Protein AF-A0A7S0RMJ8-F1 (afdb_monomer)

Mean predicted aligned error: 5.12 Å

Radius of gyration: 18.93 Å; Cα contacts (8 Å, |Δi|>4): 163; chains: 1; bounding box: 38×36×54 Å

Structure (mmCIF, N/CA/C/O backbone):
data_AF-A0A7S0RMJ8-F1
#
_entry.id   AF-A0A7S0RMJ8-F1
#
loop_
_atom_site.group_PDB
_atom_site.id
_atom_site.type_symbol
_atom_site.label_atom_id
_atom_site.label_alt_id
_atom_site.label_comp_id
_atom_site.label_asym_id
_atom_site.label_entity_id
_atom_site.label_seq_id
_atom_site.pdbx_PDB_ins_code
_atom_site.Cartn_x
_atom_site.Cartn_y
_atom_site.Cartn_z
_atom_site.occupancy
_atom_site.B_iso_or_equiv
_atom_site.auth_seq_id
_atom_site.auth_comp_id
_atom_site.auth_asym_id
_atom_site.auth_atom_id
_atom_site.pdbx_PDB_model_num
ATOM 1 N N . VAL A 1 1 ? 10.743 -5.762 -15.187 1.00 77.81 1 VAL A N 1
ATOM 2 C CA . VAL A 1 1 ? 11.703 -4.630 -15.150 1.00 77.81 1 VAL A CA 1
ATOM 3 C C . VAL A 1 1 ? 12.478 -4.507 -16.464 1.00 77.81 1 VAL A C 1
ATOM 5 O O . VAL A 1 1 ? 12.389 -3.456 -17.089 1.00 77.81 1 VAL A O 1
ATOM 8 N N . ALA A 1 2 ? 13.111 -5.581 -16.958 1.00 84.50 2 ALA A N 1
ATOM 9 C CA . ALA A 1 2 ? 13.864 -5.600 -18.224 1.00 84.50 2 ALA A CA 1
ATOM 10 C C . ALA A 1 2 ? 13.164 -4.949 -19.444 1.00 84.50 2 ALA A C 1
ATOM 12 O O . ALA A 1 2 ? 13.770 -4.149 -20.157 1.00 84.50 2 ALA A O 1
ATOM 13 N N . LEU A 1 3 ? 11.872 -5.228 -19.673 1.00 88.19 3 LEU A N 1
ATOM 14 C CA . LEU A 1 3 ? 11.131 -4.636 -20.799 1.00 88.19 3 LEU A CA 1
ATOM 15 C C . LEU A 1 3 ? 11.018 -3.105 -20.696 1.00 88.19 3 LEU A C 1
ATOM 17 O O . LEU A 1 3 ? 11.178 -2.408 -21.695 1.00 88.19 3 LEU A O 1
ATOM 21 N N . GLY A 1 4 ? 10.780 -2.581 -19.491 1.00 89.12 4 GLY A N 1
ATOM 22 C CA . GLY A 1 4 ? 10.646 -1.143 -19.261 1.00 89.12 4 GLY A CA 1
ATOM 23 C C . GLY A 1 4 ? 11.952 -0.393 -19.517 1.00 89.12 4 GLY A C 1
ATOM 24 O O . GLY A 1 4 ? 11.947 0.643 -20.178 1.00 89.12 4 GLY A O 1
ATOM 25 N N . GLN A 1 5 ? 13.082 -0.959 -19.087 1.00 90.56 5 GLN A N 1
ATOM 26 C CA . GLN A 1 5 ? 14.410 -0.404 -19.367 1.00 90.56 5 GLN A CA 1
ATOM 27 C C . GLN A 1 5 ? 14.722 -0.401 -20.871 1.00 90.56 5 GLN A C 1
ATOM 29 O O . GLN A 1 5 ? 15.167 0.617 -21.403 1.00 90.56 5 GLN A O 1
ATOM 34 N N . LYS A 1 6 ? 14.421 -1.502 -21.574 1.00 93.62 6 LYS A N 1
ATOM 35 C CA . LYS A 1 6 ? 14.618 -1.608 -23.029 1.00 93.62 6 LYS A CA 1
ATOM 36 C C . LYS A 1 6 ? 13.785 -0.580 -23.797 1.00 93.62 6 LYS A C 1
ATOM 38 O O . LYS A 1 6 ? 14.303 0.077 -24.696 1.00 93.62 6 LYS A O 1
ATOM 43 N N . LEU A 1 7 ? 12.512 -0.415 -23.431 1.00 93.88 7 LEU A N 1
ATOM 44 C CA . LEU A 1 7 ? 11.631 0.586 -24.037 1.00 93.88 7 LEU A CA 1
ATOM 45 C C . LEU A 1 7 ? 12.130 2.008 -23.774 1.00 93.88 7 LEU A C 1
ATOM 47 O O . LEU A 1 7 ? 12.141 2.826 -24.686 1.00 93.88 7 LEU A O 1
ATOM 51 N N . SER A 1 8 ? 12.600 2.294 -22.561 1.00 94.62 8 SER A N 1
ATOM 52 C CA . SER A 1 8 ? 13.147 3.602 -22.196 1.00 94.62 8 SER A CA 1
ATOM 53 C C . SER A 1 8 ? 14.345 4.005 -23.062 1.00 94.62 8 SER A C 1
ATOM 55 O O . SER A 1 8 ? 14.416 5.146 -23.524 1.00 94.62 8 SER A O 1
ATOM 57 N N . ALA A 1 9 ? 15.269 3.070 -23.306 1.00 93.69 9 ALA A N 1
ATOM 58 C CA . ALA A 1 9 ? 16.424 3.285 -24.177 1.00 93.69 9 ALA A CA 1
ATOM 59 C C . ALA A 1 9 ? 15.989 3.499 -25.633 1.00 93.69 9 ALA A C 1
ATOM 61 O O . ALA A 1 9 ? 16.319 4.521 -26.230 1.00 93.69 9 ALA A O 1
ATOM 62 N N . LEU A 1 10 ? 15.145 2.602 -26.152 1.00 95.31 10 LEU A N 1
ATOM 63 C CA . LEU A 1 10 ? 14.637 2.671 -27.521 1.00 95.31 10 LEU A CA 1
ATOM 64 C C . LEU A 1 10 ? 13.868 3.975 -27.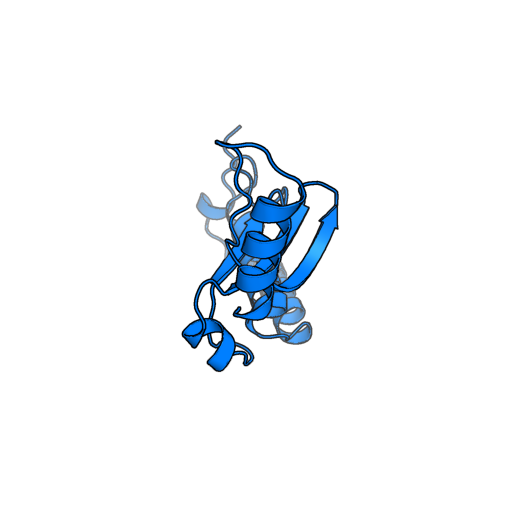791 1.00 95.31 10 LEU A C 1
ATOM 66 O O . LEU A 1 10 ? 14.018 4.567 -28.858 1.00 95.31 10 LEU A O 1
ATOM 70 N N . VAL A 1 11 ? 13.075 4.453 -26.825 1.00 95.12 11 VAL A N 1
ATOM 71 C CA . VAL A 1 11 ? 12.348 5.723 -26.958 1.00 95.12 11 VAL A CA 1
ATOM 72 C C . VAL A 1 11 ? 13.293 6.928 -26.932 1.00 95.12 11 VAL A C 1
ATOM 74 O O . VAL A 1 11 ? 13.138 7.862 -27.720 1.00 95.12 11 VAL A O 1
ATOM 77 N N . SER A 1 12 ? 14.304 6.885 -26.064 1.00 94.31 12 SER A N 1
ATOM 78 C CA . SER A 1 12 ? 15.329 7.931 -25.969 1.00 94.31 12 SER A CA 1
ATOM 79 C C . SER A 1 12 ? 16.126 8.080 -27.257 1.00 94.31 12 SER A C 1
ATOM 81 O O . SER A 1 12 ? 16.279 9.193 -27.746 1.00 94.31 12 SER A O 1
ATOM 83 N N . GLU A 1 13 ? 16.577 6.970 -27.835 1.00 94.19 13 GLU A N 1
ATOM 84 C CA . GLU A 1 13 ? 17.412 6.973 -29.038 1.00 94.19 13 GLU A CA 1
ATOM 85 C C . GLU A 1 13 ? 16.649 7.401 -30.293 1.00 94.19 13 GLU A C 1
ATOM 87 O O . GLU A 1 13 ? 17.198 8.092 -31.149 1.00 94.19 13 GLU A O 1
ATOM 92 N N . ARG A 1 14 ? 15.383 6.988 -30.423 1.00 94.88 14 ARG A N 1
ATOM 93 C CA . ARG A 1 14 ? 14.641 7.147 -31.679 1.00 94.88 14 ARG A CA 1
ATOM 94 C C . ARG A 1 14 ? 13.819 8.432 -31.772 1.00 94.88 14 ARG A C 1
ATOM 96 O O . ARG A 1 14 ? 13.577 8.886 -32.889 1.00 94.88 14 ARG A O 1
ATOM 103 N N . TRP A 1 15 ? 13.382 9.016 -30.654 1.00 94.69 15 TRP A N 1
ATOM 104 C CA . TRP A 1 15 ? 12.482 10.183 -30.680 1.00 94.69 15 TRP A CA 1
ATOM 105 C C . TRP A 1 15 ? 12.991 11.415 -29.926 1.00 94.69 15 TRP A C 1
ATOM 107 O O . TRP A 1 15 ? 12.499 12.512 -30.193 1.00 94.69 15 TRP A O 1
ATOM 117 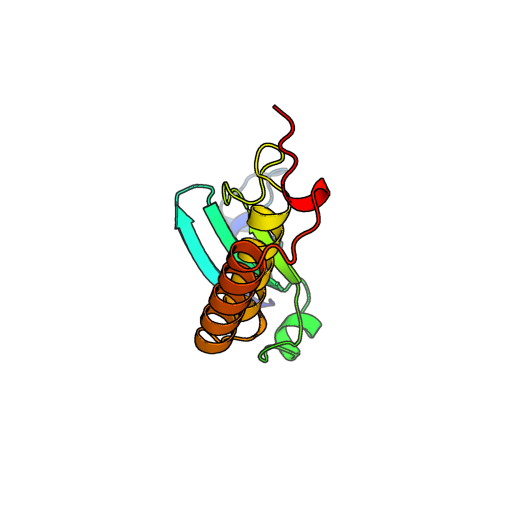N N . PHE A 1 16 ? 13.963 11.288 -29.019 1.00 94.00 16 PHE A N 1
ATOM 118 C CA . PHE A 1 16 ? 14.466 12.423 -28.243 1.00 94.00 16 PHE A CA 1
ATOM 119 C C . PHE A 1 16 ? 15.818 12.932 -28.764 1.00 94.00 16 PHE A C 1
ATOM 121 O O . PHE A 1 16 ? 16.642 12.184 -29.280 1.00 94.00 16 PHE A O 1
ATOM 128 N N . ARG A 1 17 ? 16.044 14.247 -28.645 1.00 93.38 17 ARG A N 1
ATOM 129 C CA . ARG A 1 17 ? 17.337 14.887 -28.935 1.00 93.38 17 ARG A CA 1
ATOM 130 C C . ARG A 1 17 ? 18.138 15.017 -27.648 1.00 93.38 17 ARG A C 1
ATOM 132 O O . ARG A 1 17 ? 17.573 15.371 -26.616 1.00 93.38 17 ARG A O 1
ATOM 139 N N . VAL A 1 18 ? 19.452 14.819 -27.724 1.00 91.06 18 VAL A N 1
ATOM 140 C CA . VAL A 1 18 ? 20.371 15.091 -26.606 1.00 91.06 18 VAL A CA 1
ATOM 141 C C . VAL A 1 18 ? 20.172 16.542 -26.124 1.00 91.06 18 VAL A C 1
ATOM 143 O O . VAL A 1 18 ? 20.120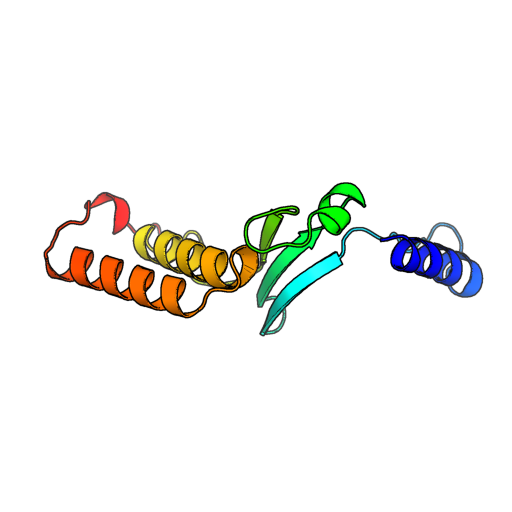 17.436 -26.973 1.00 91.06 18 V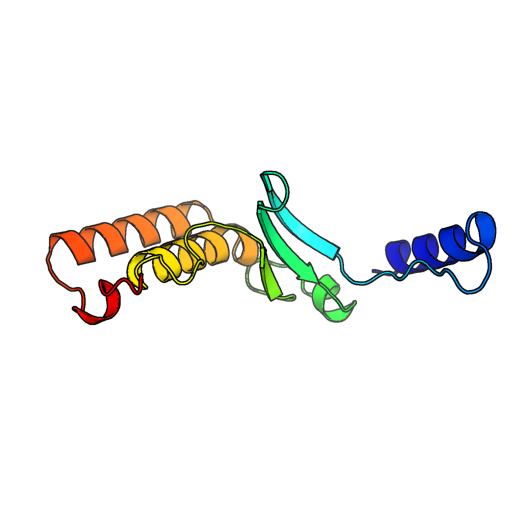AL A O 1
ATOM 146 N N . PRO A 1 19 ? 20.032 16.804 -24.804 1.00 92.25 19 PRO A N 1
ATOM 147 C CA . PRO A 1 19 ? 20.261 15.908 -23.658 1.00 92.25 19 PRO A CA 1
ATOM 148 C C . PRO A 1 19 ? 19.007 15.205 -23.094 1.00 92.25 19 PRO A C 1
ATOM 150 O O . PRO A 1 19 ? 19.063 14.645 -22.001 1.00 92.25 19 PRO A O 1
ATOM 153 N N . MET A 1 20 ? 17.866 15.234 -23.787 1.00 94.88 20 MET A N 1
ATOM 154 C CA . MET A 1 20 ? 16.628 14.622 -23.292 1.00 94.88 20 MET A CA 1
ATOM 155 C C . MET A 1 20 ? 16.720 13.093 -23.315 1.00 94.88 20 MET A C 1
ATOM 157 O O . MET A 1 20 ? 17.047 12.495 -24.340 1.00 94.88 20 MET A O 1
ATOM 161 N N . ARG A 1 21 ? 16.388 12.457 -22.188 1.00 93.06 21 ARG A N 1
ATOM 162 C CA . ARG A 1 21 ? 16.377 11.000 -22.034 1.00 93.06 21 ARG A CA 1
ATOM 163 C C . ARG A 1 21 ? 15.175 10.572 -21.202 1.00 93.06 21 ARG A C 1
ATOM 165 O O . ARG A 1 21 ? 14.937 11.119 -20.129 1.00 93.06 21 ARG A O 1
ATOM 172 N N . LEU A 1 22 ? 14.453 9.562 -21.677 1.00 95.06 22 LEU A N 1
ATOM 173 C CA . LEU A 1 22 ? 13.460 8.857 -20.877 1.00 95.06 22 LEU A CA 1
ATOM 174 C C . LEU A 1 22 ? 14.190 7.856 -19.979 1.00 95.06 22 LEU A C 1
ATOM 176 O O . LEU A 1 22 ? 15.037 7.091 -20.457 1.00 95.06 22 LEU A O 1
ATOM 180 N N . GLN A 1 23 ? 13.853 7.850 -18.692 1.00 92.38 23 GLN A N 1
ATOM 181 C CA . GLN A 1 23 ? 14.384 6.902 -17.721 1.00 92.38 23 GLN A CA 1
ATOM 182 C C . GLN A 1 23 ? 13.254 6.042 -17.160 1.00 92.38 23 GLN A C 1
ATOM 184 O O . GLN A 1 23 ? 12.240 6.550 -16.685 1.00 92.38 23 GLN A O 1
ATOM 189 N N . TYR A 1 24 ? 13.451 4.727 -17.198 1.00 92.19 24 TYR A N 1
ATOM 190 C CA . TYR A 1 24 ? 12.617 3.798 -16.458 1.00 92.19 24 TYR A CA 1
ATOM 191 C C . TYR A 1 24 ? 12.899 3.957 -14.963 1.00 92.19 24 TYR A C 1
ATOM 193 O O . TYR A 1 24 ? 14.054 3.893 -14.544 1.00 92.19 24 TYR A O 1
ATOM 201 N N . GLU A 1 25 ? 11.841 4.120 -14.176 1.00 91.12 25 GLU A N 1
ATOM 202 C CA . GLU A 1 25 ? 11.946 4.314 -12.731 1.00 91.12 25 GLU A CA 1
ATOM 203 C C . GLU A 1 25 ? 11.421 3.098 -11.960 1.00 91.12 25 GLU A C 1
ATOM 205 O O . GLU A 1 25 ? 12.147 2.498 -11.174 1.00 91.12 25 GLU A O 1
ATOM 210 N N . ARG A 1 26 ? 10.164 2.705 -12.195 1.00 90.88 26 ARG A N 1
ATOM 211 C CA . ARG A 1 26 ? 9.474 1.673 -11.409 1.00 90.88 26 ARG A CA 1
ATOM 212 C C . ARG A 1 26 ? 8.277 1.082 -12.151 1.00 90.88 26 ARG A C 1
ATOM 214 O O . ARG A 1 26 ? 7.770 1.682 -13.098 1.00 90.88 26 ARG A O 1
ATOM 221 N N . VAL A 1 27 ? 7.790 -0.062 -11.676 1.00 91.94 27 VAL A N 1
ATOM 222 C CA . VAL A 1 27 ? 6.523 -0.682 -12.104 1.00 91.94 27 VAL A CA 1
ATOM 223 C C . VAL A 1 27 ? 5.584 -0.798 -10.911 1.00 91.94 27 VAL A C 1
ATOM 225 O O . VAL A 1 27 ? 6.028 -1.053 -9.796 1.00 91.94 27 VAL A O 1
ATOM 228 N N . TYR A 1 28 ? 4.284 -0.623 -11.152 1.00 92.06 28 TYR A N 1
ATOM 229 C CA . TYR A 1 28 ? 3.249 -0.808 -10.140 1.00 92.06 28 TYR A CA 1
ATOM 230 C C . TYR A 1 28 ? 2.450 -2.080 -10.402 1.00 92.06 28 TYR A C 1
ATOM 232 O O . TYR A 1 28 ? 1.905 -2.245 -11.495 1.00 92.06 28 TYR A O 1
ATOM 240 N N . ARG A 1 29 ? 2.348 -2.953 -9.399 1.00 89.94 29 ARG A N 1
ATOM 241 C CA . ARG A 1 29 ? 1.462 -4.121 -9.421 1.00 89.94 29 ARG A CA 1
ATOM 242 C C . ARG A 1 29 ? 1.231 -4.637 -7.994 1.00 89.94 29 ARG A C 1
ATOM 244 O O . ARG A 1 29 ? 2.217 -5.006 -7.368 1.00 89.94 29 ARG A O 1
ATOM 251 N N . PRO A 1 30 ? -0.021 -4.695 -7.505 1.00 91.62 30 PRO A N 1
ATOM 252 C CA . PRO A 1 30 ? -1.235 -4.155 -8.130 1.00 91.62 30 PRO A CA 1
ATOM 253 C C . PRO A 1 30 ? -1.245 -2.612 -8.172 1.00 91.62 30 PRO A C 1
ATOM 255 O O . PRO A 1 30 ? -0.501 -1.946 -7.446 1.00 91.62 30 PRO A O 1
ATOM 258 N N . PHE A 1 31 ? -2.077 -2.039 -9.053 1.00 93.12 31 PHE A N 1
ATOM 259 C CA . PHE A 1 31 ? -2.223 -0.590 -9.256 1.00 93.12 31 PHE A CA 1
ATOM 260 C C . PHE A 1 31 ? -3.694 -0.169 -9.174 1.00 93.12 31 PHE A C 1
ATOM 262 O O . PHE A 1 31 ? -4.546 -0.719 -9.866 1.00 93.12 31 PHE A O 1
ATOM 269 N N . LEU A 1 32 ? -3.974 0.830 -8.340 1.00 92.12 32 LEU A N 1
ATOM 270 C CA . LEU A 1 32 ? -5.292 1.395 -8.084 1.00 92.12 32 LEU A CA 1
ATOM 271 C C . LEU A 1 32 ? -5.294 2.874 -8.478 1.00 92.12 32 LEU A C 1
ATOM 273 O O . LEU A 1 32 ? -4.707 3.714 -7.794 1.00 92.12 32 LEU A O 1
ATOM 277 N N . LEU A 1 33 ? -5.994 3.201 -9.561 1.00 93.56 33 LEU A N 1
ATOM 278 C CA . LEU A 1 33 ? -6.206 4.575 -10.006 1.00 93.56 33 LEU A CA 1
ATOM 279 C C . LEU A 1 33 ? -7.611 5.030 -9.607 1.00 93.56 33 LEU A C 1
ATOM 281 O O . LEU A 1 33 ? -8.596 4.495 -10.102 1.00 93.56 33 LEU A O 1
ATOM 285 N N . LEU A 1 34 ? -7.700 6.027 -8.725 1.00 90.19 34 LEU A N 1
ATOM 286 C CA . LEU A 1 34 ? -8.978 6.599 -8.288 1.00 90.19 34 LEU A CA 1
ATOM 287 C C . LEU A 1 34 ? -9.351 7.831 -9.116 1.00 90.19 34 LEU A C 1
ATOM 289 O O . LEU A 1 34 ? -10.505 8.020 -9.483 1.00 90.19 34 LEU A O 1
ATOM 293 N N . HIS A 1 35 ? -8.374 8.704 -9.370 1.00 91.56 35 HIS A N 1
ATOM 294 C CA . HIS A 1 35 ? -8.550 9.932 -10.140 1.00 91.56 35 HIS A CA 1
ATOM 295 C C . HIS A 1 35 ? -7.198 10.443 -10.654 1.00 91.56 35 HIS A C 1
ATOM 297 O O . HIS A 1 35 ? -6.140 9.972 -10.231 1.00 91.56 3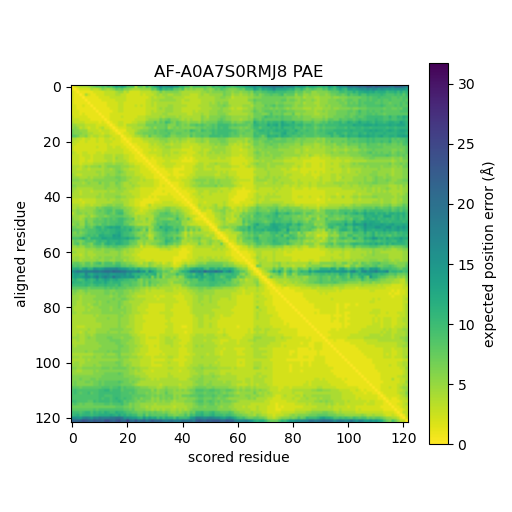5 HIS A O 1
ATOM 303 N N . VAL A 1 36 ? -7.213 11.477 -11.502 1.00 91.38 36 VAL A N 1
ATOM 304 C CA . VAL A 1 36 ? -6.002 12.247 -11.834 1.00 91.38 36 VAL A CA 1
ATOM 305 C C . VAL A 1 36 ? -5.312 12.686 -10.541 1.00 91.38 36 VAL A C 1
ATOM 307 O O . VAL A 1 36 ? -5.950 13.260 -9.655 1.00 91.38 36 VAL A O 1
ATOM 310 N N . ASN A 1 37 ? -4.016 12.383 -10.433 1.00 89.06 37 ASN A N 1
ATOM 311 C CA . ASN A 1 37 ? -3.176 12.607 -9.252 1.00 89.06 37 ASN A CA 1
ATOM 312 C C . ASN A 1 37 ? -3.634 11.892 -7.967 1.00 89.06 37 ASN A C 1
ATOM 314 O O . ASN A 1 37 ? -3.161 12.240 -6.889 1.00 89.06 37 ASN A O 1
ATOM 318 N N . ARG A 1 38 ? -4.525 10.895 -8.057 1.00 92.81 38 ARG A N 1
ATOM 319 C CA . ARG A 1 38 ? -4.999 10.091 -6.921 1.00 92.81 38 ARG A CA 1
ATOM 320 C C . ARG A 1 38 ? -4.883 8.607 -7.235 1.00 92.81 38 ARG A C 1
ATOM 322 O O . ARG A 1 38 ? -5.756 8.035 -7.886 1.00 92.81 38 ARG A O 1
ATOM 329 N N . TYR A 1 39 ? -3.803 7.991 -6.778 1.00 93.56 39 TYR A N 1
ATOM 330 C CA . TYR A 1 39 ? -3.533 6.580 -7.028 1.00 93.56 39 TYR A CA 1
ATOM 331 C C . TYR A 1 39 ? -2.759 5.935 -5.886 1.00 93.56 39 TYR A C 1
ATOM 333 O O . TYR A 1 39 ? -2.078 6.609 -5.111 1.00 93.56 39 TYR A O 1
ATOM 341 N N . ALA A 1 40 ? -2.854 4.616 -5.811 1.00 94.56 40 ALA A N 1
ATOM 342 C CA . ALA A 1 40 ? -2.051 3.779 -4.944 1.00 94.56 40 ALA A CA 1
ATOM 343 C C . ALA A 1 40 ? -1.542 2.571 -5.729 1.00 94.56 40 ALA A C 1
ATOM 345 O O . ALA A 1 40 ? -2.180 2.116 -6.674 1.00 94.56 40 ALA A O 1
ATOM 346 N N . GLY A 1 41 ? -0.394 2.037 -5.352 1.00 94.12 41 GLY A N 1
ATOM 347 C CA . GLY A 1 41 ? 0.109 0.814 -5.955 1.00 94.12 41 GLY A CA 1
ATOM 348 C C . GLY A 1 41 ? 1.319 0.280 -5.219 1.00 94.12 41 GLY A C 1
ATOM 349 O O . GLY A 1 41 ? 2.031 1.027 -4.545 1.00 94.12 41 GLY A O 1
ATOM 350 N N . LYS A 1 42 ? 1.558 -1.017 -5.374 1.00 94.31 42 LYS A N 1
ATOM 351 C CA . LYS A 1 42 ? 2.779 -1.667 -4.903 1.00 94.31 42 LYS A CA 1
ATOM 352 C C . LYS A 1 42 ? 3.872 -1.399 -5.933 1.00 94.31 42 LYS A C 1
ATOM 354 O O . LYS A 1 42 ? 3.805 -1.874 -7.065 1.00 94.31 42 LYS A O 1
ATOM 359 N N . ALA A 1 43 ? 4.813 -0.538 -5.564 1.00 92.50 43 ALA A N 1
ATOM 360 C CA . ALA A 1 43 ? 5.933 -0.118 -6.386 1.00 92.50 43 ALA A CA 1
ATOM 361 C C . ALA A 1 43 ? 7.059 -1.150 -6.302 1.00 92.50 43 ALA A C 1
ATOM 363 O O . ALA A 1 43 ? 7.524 -1.487 -5.213 1.00 92.50 43 ALA A O 1
ATOM 364 N N . MET A 1 44 ? 7.514 -1.613 -7.459 1.00 91.12 44 MET A N 1
ATOM 365 C CA . MET A 1 44 ? 8.665 -2.494 -7.613 1.00 91.12 44 MET A CA 1
ATOM 366 C C . MET A 1 44 ? 9.732 -1.762 -8.420 1.00 91.12 44 MET A C 1
ATOM 368 O O . MET A 1 44 ? 9.499 -1.362 -9.569 1.00 91.12 44 MET A O 1
ATOM 372 N N . GLU A 1 45 ? 10.890 -1.568 -7.798 1.00 86.12 45 GLU A N 1
ATOM 373 C CA . GLU A 1 45 ? 12.009 -0.812 -8.367 1.00 86.12 45 GLU A CA 1
ATOM 374 C C . GLU A 1 45 ? 13.089 -1.765 -8.887 1.00 86.12 45 GLU A C 1
ATOM 376 O O . GLU A 1 45 ? 13.650 -1.545 -9.962 1.00 86.12 45 GLU A O 1
ATOM 381 N N . THR A 1 46 ? 13.318 -2.878 -8.184 1.00 85.06 46 THR A N 1
ATOM 382 C CA . THR A 1 46 ? 14.327 -3.877 -8.548 1.00 85.06 46 THR A CA 1
ATOM 383 C C . THR A 1 46 ? 13.721 -5.162 -9.115 1.00 85.06 46 THR A C 1
ATOM 385 O O . THR A 1 46 ? 12.541 -5.468 -8.944 1.00 85.06 46 THR A O 1
ATOM 388 N N . GLU A 1 47 ? 14.548 -5.959 -9.794 1.00 82.31 47 GLU A N 1
ATOM 389 C CA . GLU A 1 47 ? 14.154 -7.306 -10.233 1.00 82.31 47 GLU A CA 1
ATOM 390 C C . GLU A 1 47 ? 13.931 -8.262 -9.060 1.00 82.31 47 GLU A C 1
ATOM 392 O O . GLU A 1 47 ? 13.070 -9.131 -9.146 1.00 82.31 47 GLU A O 1
ATOM 397 N N . SER A 1 48 ? 14.640 -8.057 -7.946 1.00 82.19 48 SER A N 1
ATOM 398 C CA . SER A 1 48 ? 14.426 -8.802 -6.701 1.00 82.19 48 SER A CA 1
ATOM 399 C C . SER A 1 48 ? 13.016 -8.576 -6.146 1.00 82.19 48 SER A C 1
ATOM 401 O O . SER A 1 48 ? 12.350 -9.532 -5.748 1.00 82.19 48 SER A O 1
ATOM 403 N N . ASP A 1 49 ? 12.528 -7.330 -6.185 1.00 80.50 49 ASP A N 1
ATOM 404 C CA . ASP A 1 49 ? 11.158 -7.004 -5.769 1.00 80.50 49 ASP A CA 1
ATOM 405 C C . ASP A 1 49 ? 10.128 -7.713 -6.647 1.00 80.50 49 ASP A C 1
ATOM 407 O O . ASP A 1 49 ? 9.168 -8.282 -6.134 1.00 80.50 49 ASP A O 1
ATOM 411 N N . ALA A 1 50 ? 10.363 -7.720 -7.962 1.00 77.56 50 ALA A N 1
ATOM 412 C CA . ALA A 1 50 ? 9.491 -8.377 -8.929 1.00 77.56 50 ALA A CA 1
ATOM 413 C C . ALA A 1 50 ? 9.533 -9.912 -8.839 1.00 77.56 50 ALA A C 1
ATOM 415 O O . ALA A 1 50 ? 8.532 -10.566 -9.115 1.00 77.56 50 ALA A O 1
ATOM 416 N N . ALA A 1 51 ? 10.663 -10.502 -8.442 1.00 79.56 51 ALA A N 1
ATOM 417 C CA . ALA A 1 51 ? 10.784 -11.946 -8.240 1.00 79.56 51 ALA A CA 1
ATOM 418 C C . ALA A 1 51 ? 9.997 -12.435 -7.013 1.00 79.56 51 ALA A C 1
ATOM 420 O O . ALA A 1 51 ? 9.604 -13.598 -6.953 1.00 79.56 51 ALA A O 1
ATOM 421 N N . ARG A 1 52 ? 9.755 -11.547 -6.044 1.00 77.81 52 ARG A N 1
ATOM 422 C CA . ARG A 1 52 ? 8.960 -11.807 -4.838 1.00 77.81 52 ARG A CA 1
ATOM 423 C C . ARG A 1 52 ? 7.528 -11.290 -4.971 1.00 77.81 52 ARG A C 1
ATOM 425 O O . ARG A 1 52 ? 6.933 -10.926 -3.960 1.00 77.81 52 ARG A O 1
ATOM 432 N N . ASP A 1 53 ? 6.984 -11.221 -6.190 1.00 78.00 53 ASP A N 1
ATOM 433 C CA . ASP A 1 53 ? 5.617 -10.745 -6.423 1.00 78.00 53 ASP A CA 1
ATOM 434 C C . ASP A 1 53 ? 4.580 -11.760 -5.918 1.00 78.00 53 ASP A C 1
ATOM 436 O O . ASP A 1 53 ? 4.009 -12.549 -6.667 1.00 78.00 53 ASP A O 1
ATOM 440 N N . ALA A 1 54 ? 4.385 -11.753 -4.605 1.00 81.31 54 ALA A N 1
ATOM 441 C CA . ALA A 1 54 ? 3.347 -12.469 -3.892 1.00 81.31 54 ALA A CA 1
ATOM 442 C C . ALA A 1 54 ? 2.658 -11.510 -2.903 1.00 81.31 54 ALA A C 1
ATOM 444 O O . ALA A 1 54 ? 3.252 -10.492 -2.508 1.00 81.31 54 ALA A O 1
ATOM 445 N N . PRO A 1 55 ? 1.428 -11.824 -2.465 1.00 81.31 55 PRO A N 1
ATOM 446 C CA . PRO A 1 55 ? 0.751 -11.063 -1.425 1.00 81.31 55 PRO A CA 1
ATOM 447 C C . PRO A 1 55 ? 1.617 -10.930 -0.164 1.00 81.31 55 PRO A C 1
ATOM 449 O O . PRO A 1 55 ? 2.117 -11.908 0.389 1.00 81.31 55 PRO A O 1
ATOM 452 N N . GLY A 1 56 ? 1.827 -9.693 0.280 1.00 78.75 56 GLY A N 1
ATOM 453 C CA . GLY A 1 56 ? 2.618 -9.342 1.459 1.00 78.75 56 GLY A CA 1
ATOM 454 C C . GLY A 1 56 ? 4.138 -9.383 1.269 1.00 78.75 56 GLY A C 1
ATOM 455 O O . GLY A 1 56 ? 4.857 -9.102 2.226 1.00 78.75 56 GLY A O 1
ATOM 456 N N . GLN A 1 57 ? 4.644 -9.700 0.074 1.00 81.88 57 GLN A N 1
ATOM 457 C CA . GLN A 1 57 ? 6.078 -9.811 -0.204 1.00 81.88 57 GLN A CA 1
ATOM 458 C C . GLN A 1 57 ? 6.515 -8.910 -1.357 1.00 81.88 57 GLN A C 1
ATOM 460 O O . GLN A 1 57 ? 5.770 -8.703 -2.311 1.00 81.88 57 GLN A O 1
ATOM 465 N N . GLY A 1 58 ? 7.750 -8.407 -1.274 1.00 83.50 58 GLY A N 1
ATOM 466 C CA . GLY A 1 58 ? 8.369 -7.593 -2.322 1.00 83.50 58 GLY A CA 1
ATOM 467 C C . GLY A 1 58 ? 7.750 -6.199 -2.481 1.00 83.50 58 GLY A C 1
ATOM 468 O O . GLY A 1 58 ? 6.582 -5.968 -2.172 1.00 83.50 58 GLY A O 1
ATOM 469 N N . GLY A 1 59 ? 8.542 -5.252 -2.984 1.00 87.88 59 GLY A N 1
ATOM 470 C CA . GLY A 1 59 ? 8.077 -3.898 -3.284 1.00 87.88 59 GLY A CA 1
ATOM 471 C C . GLY A 1 59 ? 7.618 -3.086 -2.066 1.00 87.88 59 GLY A C 1
ATOM 472 O O . GLY A 1 59 ? 7.683 -3.515 -0.915 1.00 87.88 59 GLY A O 1
ATOM 473 N N . SER A 1 60 ? 7.157 -1.865 -2.330 1.00 90.81 60 SER A N 1
ATOM 474 C CA . SER A 1 60 ? 6.690 -0.927 -1.305 1.00 90.81 60 SER A CA 1
ATOM 475 C C . SER A 1 60 ? 5.341 -0.316 -1.671 1.00 90.81 60 SER A C 1
ATOM 477 O O . SER A 1 60 ? 5.037 -0.093 -2.843 1.00 90.81 60 SER A O 1
ATOM 479 N N . LEU A 1 61 ? 4.508 -0.036 -0.667 1.00 92.38 61 LEU A N 1
ATOM 480 C CA . LEU A 1 61 ? 3.245 0.658 -0.890 1.00 92.38 61 LEU A CA 1
ATOM 481 C C . LEU A 1 61 ? 3.516 2.132 -1.187 1.00 92.38 61 LEU A C 1
ATOM 483 O O . LEU A 1 61 ? 4.083 2.847 -0.363 1.00 92.38 61 LEU A O 1
ATOM 487 N N . LEU A 1 62 ? 3.038 2.603 -2.331 1.00 92.38 62 LEU A N 1
ATOM 488 C CA . LEU A 1 62 ? 3.109 4.004 -2.709 1.00 92.38 62 LEU A CA 1
ATOM 489 C C . LEU A 1 62 ? 1.703 4.553 -2.899 1.00 92.38 62 LEU A C 1
ATOM 491 O O . LEU A 1 62 ? 0.892 3.981 -3.624 1.00 92.38 62 LEU A O 1
ATOM 495 N N . ILE A 1 63 ? 1.435 5.692 -2.266 1.00 92.00 63 ILE A N 1
ATOM 496 C CA . ILE A 1 63 ? 0.154 6.390 -2.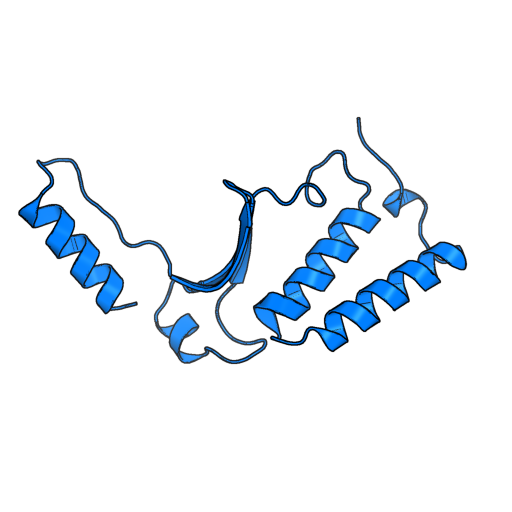343 1.00 92.00 63 ILE A CA 1
ATOM 497 C C . ILE A 1 63 ? 0.409 7.841 -2.743 1.00 92.00 63 ILE A C 1
ATOM 499 O O . ILE A 1 63 ? 1.245 8.516 -2.144 1.00 92.00 63 ILE A O 1
ATOM 503 N N . LYS A 1 64 ? -0.325 8.344 -3.739 1.00 90.56 64 LYS A N 1
ATOM 504 C CA . LYS A 1 64 ? -0.299 9.756 -4.136 1.00 90.56 64 LYS A CA 1
ATOM 505 C C . LYS A 1 64 ? -1.698 10.356 -4.111 1.00 90.56 64 LYS A C 1
ATOM 507 O O . LYS A 1 64 ? -2.629 9.795 -4.677 1.00 90.56 64 LYS A O 1
ATOM 512 N N . GLY A 1 65 ? -1.825 11.512 -3.456 1.00 86.75 65 GLY A N 1
ATOM 513 C CA . GLY A 1 65 ? -2.984 12.409 -3.546 1.00 86.75 65 GLY A CA 1
ATOM 514 C C . GLY A 1 65 ? -4.305 11.917 -2.944 1.00 86.75 65 GLY A C 1
ATOM 515 O O . GLY A 1 65 ? -5.326 12.586 -3.114 1.00 86.75 65 GLY A O 1
ATOM 516 N N . ILE A 1 66 ? -4.324 10.798 -2.216 1.00 84.75 66 ILE A N 1
ATOM 517 C CA . ILE A 1 66 ? -5.511 10.366 -1.464 1.00 84.75 66 ILE A CA 1
ATOM 518 C C . ILE A 1 66 ? -5.758 11.360 -0.314 1.00 84.75 66 ILE A C 1
ATOM 520 O O . ILE A 1 66 ? -4.922 11.495 0.577 1.00 84.75 66 ILE A O 1
ATOM 524 N N . ARG A 1 67 ? -6.903 12.069 -0.352 1.00 73.94 67 ARG A N 1
ATOM 525 C CA . ARG A 1 67 ? -7.233 13.215 0.534 1.00 73.94 67 ARG A CA 1
ATOM 526 C C . ARG A 1 67 ? -7.093 12.914 2.025 1.00 73.94 67 ARG A C 1
ATOM 528 O O . ARG A 1 67 ? -6.702 13.788 2.781 1.00 73.94 67 ARG A O 1
ATOM 535 N N . ALA A 1 68 ? -7.397 11.692 2.437 1.00 65.81 68 ALA A N 1
ATOM 536 C CA . ALA A 1 68 ? -7.323 11.287 3.835 1.00 65.81 68 ALA A CA 1
ATOM 537 C C . ALA A 1 68 ? -5.909 11.202 4.415 1.00 65.81 68 ALA A C 1
ATOM 539 O O . ALA A 1 68 ? -5.756 11.186 5.626 1.00 65.81 68 ALA A O 1
ATOM 540 N N . ILE A 1 69 ? -4.882 11.151 3.564 1.00 74.88 69 ILE A N 1
ATOM 541 C CA . ILE A 1 69 ? -3.474 11.132 3.988 1.00 74.88 69 ILE A CA 1
ATOM 542 C C . ILE A 1 69 ? -2.921 12.573 4.035 1.00 74.88 69 ILE A C 1
ATOM 544 O O . ILE A 1 69 ? -1.725 12.812 4.171 1.00 74.88 69 ILE A O 1
ATOM 548 N N . TRP A 1 70 ? -3.783 13.583 3.883 1.00 79.75 70 TRP A N 1
ATOM 549 C CA . TRP A 1 70 ? -3.377 14.983 3.967 1.00 79.75 70 TRP A CA 1
ATOM 550 C C . TRP A 1 70 ? -3.311 15.439 5.422 1.00 79.75 70 TRP A C 1
ATOM 552 O O . TRP A 1 70 ? -4.117 15.012 6.242 1.00 79.75 70 TRP A O 1
ATOM 562 N N . ARG A 1 71 ? -2.402 16.381 5.709 1.00 79.62 71 ARG A N 1
ATOM 563 C CA . ARG A 1 71 ? -2.110 16.899 7.062 1.00 79.62 71 ARG A CA 1
ATOM 564 C C . ARG A 1 71 ? -3.325 17.446 7.817 1.00 79.62 71 ARG A C 1
ATOM 566 O O . ARG A 1 71 ? -3.335 17.400 9.035 1.00 79.62 71 ARG A O 1
ATOM 573 N N . GLN A 1 72 ? -4.326 17.941 7.092 1.00 84.56 72 GLN A N 1
ATOM 574 C CA . GLN A 1 72 ? -5.554 18.482 7.680 1.00 84.56 72 GLN A CA 1
ATOM 575 C C . GLN A 1 72 ? -6.547 17.397 8.123 1.00 84.56 72 GLN A C 1
ATOM 577 O O . GLN A 1 72 ? -7.526 17.705 8.795 1.00 84.56 72 GLN A O 1
ATOM 582 N N . SER A 1 73 ? -6.342 16.137 7.728 1.00 87.44 73 SER A N 1
ATOM 583 C CA . SER A 1 73 ? -7.180 15.026 8.183 1.00 87.44 73 SER A CA 1
ATOM 584 C C . SER A 1 73 ? -6.738 14.580 9.572 1.00 87.44 73 SER A C 1
ATOM 586 O O . SER A 1 73 ? -5.542 14.531 9.853 1.00 87.44 73 SER A O 1
ATOM 588 N N . ALA A 1 74 ? -7.697 14.209 10.422 1.00 90.94 74 ALA A N 1
ATOM 589 C CA . ALA A 1 74 ? -7.384 13.619 11.719 1.00 90.94 74 ALA A CA 1
ATOM 590 C C . ALA A 1 74 ? -6.530 12.342 11.539 1.00 90.94 74 ALA A C 1
ATOM 592 O O . ALA A 1 74 ? -6.806 11.563 10.613 1.00 90.94 74 ALA A O 1
ATOM 593 N N . PRO A 1 75 ? -5.535 12.084 12.412 1.00 92.25 75 PRO A N 1
ATOM 594 C CA . PRO A 1 75 ? -4.676 10.905 12.325 1.00 92.25 75 PRO A CA 1
ATOM 595 C C . PRO A 1 75 ? -5.444 9.586 12.216 1.00 92.25 75 PRO A C 1
ATOM 597 O O . PRO A 1 75 ? -5.041 8.716 11.446 1.00 92.25 75 PRO A O 1
ATOM 600 N N . ILE A 1 76 ? -6.585 9.451 12.903 1.00 93.25 76 ILE A N 1
ATOM 601 C CA . ILE A 1 76 ? -7.432 8.254 12.809 1.00 93.25 76 ILE A CA 1
ATOM 602 C C . ILE A 1 76 ? -7.865 7.972 11.364 1.00 93.25 76 ILE A C 1
ATOM 604 O O . ILE A 1 76 ? -7.789 6.839 10.900 1.00 93.25 76 ILE A O 1
ATOM 608 N N . VAL A 1 77 ? -8.244 9.002 10.605 1.00 92.44 77 VAL A N 1
ATOM 609 C CA . VAL A 1 77 ? -8.712 8.855 9.221 1.00 92.44 77 VAL A CA 1
ATOM 610 C C . VAL A 1 77 ? -7.557 8.447 8.307 1.00 92.44 77 VAL A C 1
ATOM 612 O O . VAL A 1 77 ? -7.717 7.548 7.479 1.00 92.44 77 VAL A O 1
ATOM 615 N N . ALA A 1 78 ? -6.387 9.070 8.478 1.00 91.12 78 ALA A N 1
ATOM 616 C CA . ALA A 1 78 ? -5.185 8.740 7.717 1.00 91.12 78 ALA A CA 1
ATOM 617 C C . ALA A 1 78 ? -4.742 7.290 7.968 1.00 91.12 78 ALA A C 1
ATOM 619 O O . ALA A 1 78 ? -4.504 6.545 7.016 1.00 91.12 78 ALA A O 1
ATOM 620 N N . ASN A 1 79 ? -4.714 6.874 9.236 1.00 91.88 79 ASN A N 1
ATOM 621 C CA . ASN A 1 79 ? -4.302 5.537 9.657 1.00 91.88 79 ASN A CA 1
ATOM 622 C C . ASN A 1 79 ? -5.261 4.456 9.150 1.00 91.88 79 ASN A C 1
ATOM 624 O O . ASN A 1 79 ? -4.816 3.445 8.604 1.00 91.88 79 ASN A O 1
ATOM 628 N N . VAL A 1 80 ? -6.575 4.679 9.268 1.00 94.19 80 VAL A N 1
ATOM 629 C CA . VAL A 1 80 ? -7.595 3.743 8.771 1.00 94.19 80 VAL A CA 1
ATOM 630 C C . VAL A 1 80 ? -7.476 3.582 7.256 1.00 94.19 80 VAL A C 1
ATOM 632 O O . VAL A 1 80 ? -7.461 2.462 6.746 1.00 94.19 80 VAL A O 1
ATOM 635 N N . LEU A 1 81 ? -7.334 4.678 6.509 1.00 93.12 81 LEU A N 1
ATOM 636 C CA . LEU A 1 81 ? -7.256 4.592 5.051 1.00 93.12 81 LEU A CA 1
ATOM 637 C C . LEU A 1 81 ? -5.935 4.006 4.561 1.00 93.12 81 LEU A C 1
ATOM 639 O O . LEU A 1 81 ? -5.953 3.171 3.657 1.00 93.12 81 LEU A O 1
ATOM 643 N N . GLN A 1 82 ? -4.804 4.358 5.172 1.00 92.25 82 GLN A N 1
ATOM 644 C CA . GLN A 1 82 ? -3.524 3.727 4.859 1.00 92.25 82 GLN A CA 1
ATOM 645 C C . GLN A 1 82 ? -3.556 2.227 5.175 1.00 92.25 82 GLN A C 1
ATOM 647 O O . GLN A 1 82 ? -3.134 1.423 4.346 1.00 92.25 82 GLN A O 1
ATOM 652 N N . GLY A 1 83 ? -4.115 1.838 6.324 1.00 94.00 83 GLY A N 1
ATOM 653 C CA . GLY A 1 83 ? -4.240 0.439 6.729 1.00 94.00 83 GLY A CA 1
ATOM 654 C C . GLY A 1 83 ? -5.173 -0.378 5.831 1.00 94.00 83 GLY A C 1
ATOM 655 O O . GLY A 1 83 ? -4.874 -1.540 5.544 1.00 94.00 83 GLY A O 1
ATOM 656 N N . ALA A 1 84 ? -6.269 0.212 5.348 1.00 94.75 84 ALA A N 1
ATOM 657 C CA . ALA A 1 84 ? -7.168 -0.428 4.390 1.00 94.75 84 ALA A CA 1
ATOM 658 C C . ALA A 1 84 ? -6.503 -0.585 3.014 1.00 94.75 84 ALA A C 1
ATOM 660 O O . ALA A 1 84 ? -6.480 -1.681 2.458 1.00 94.75 84 ALA A O 1
ATOM 661 N N . VAL A 1 85 ? -5.888 0.482 2.489 1.00 93.88 85 VAL A N 1
ATOM 662 C CA . VAL A 1 85 ? -5.180 0.449 1.198 1.00 93.88 85 VAL A CA 1
ATOM 663 C C . VAL A 1 85 ? -4.009 -0.530 1.240 1.00 93.88 85 VAL A C 1
ATOM 665 O O . VAL A 1 85 ? -3.803 -1.258 0.276 1.00 93.88 85 VAL A O 1
ATOM 668 N N . GLN A 1 86 ? -3.270 -0.608 2.348 1.00 93.94 86 GLN A N 1
ATOM 669 C CA . GLN A 1 86 ? -2.184 -1.571 2.507 1.00 93.94 86 GLN A CA 1
ATOM 670 C C . GLN A 1 86 ? -2.679 -3.016 2.400 1.00 93.94 86 GLN A C 1
ATOM 672 O O . GLN A 1 86 ? -2.042 -3.816 1.725 1.00 93.94 86 GLN A O 1
ATOM 677 N N . ARG A 1 87 ? -3.815 -3.356 3.011 1.00 95.06 87 ARG A N 1
ATOM 678 C CA . ARG A 1 87 ? -4.400 -4.704 2.905 1.00 95.06 87 ARG A CA 1
ATOM 679 C C . ARG A 1 87 ? -4.854 -5.010 1.479 1.00 95.06 87 ARG A C 1
ATOM 681 O O . ARG A 1 87 ? -4.489 -6.042 0.933 1.00 95.06 87 ARG A O 1
ATOM 688 N N . ILE A 1 88 ? -5.525 -4.062 0.827 1.00 94.44 88 ILE A N 1
ATOM 689 C CA . ILE A 1 88 ? -5.989 -4.231 -0.558 1.00 94.44 88 ILE A CA 1
ATOM 690 C C . ILE A 1 88 ? -4.811 -4.370 -1.533 1.00 94.44 88 ILE A C 1
ATOM 692 O O . ILE A 1 88 ? -4.810 -5.251 -2.383 1.00 94.44 88 ILE A O 1
ATOM 696 N N . VAL A 1 89 ? -3.813 -3.490 -1.437 1.00 93.62 89 VAL A N 1
ATOM 697 C CA . VAL A 1 89 ? -2.743 -3.369 -2.440 1.00 93.62 89 VAL A CA 1
ATOM 698 C C . VAL A 1 89 ? -1.566 -4.294 -2.145 1.00 93.62 89 VAL A C 1
ATOM 700 O O . VAL A 1 89 ? -0.985 -4.842 -3.072 1.00 93.62 89 VAL A O 1
ATOM 703 N N . MET A 1 90 ? -1.178 -4.465 -0.881 1.00 93.44 90 MET A N 1
ATOM 704 C CA . MET A 1 90 ? -0.044 -5.330 -0.544 1.00 93.44 90 MET A CA 1
ATOM 705 C C . MET A 1 90 ? -0.478 -6.770 -0.302 1.00 93.44 90 MET A C 1
ATOM 707 O O . MET A 1 90 ? 0.260 -7.665 -0.687 1.00 93.44 90 MET A O 1
ATOM 711 N N . GLN A 1 91 ? -1.620 -7.003 0.350 1.00 92.75 91 GLN A N 1
ATOM 712 C CA . GLN A 1 91 ? -2.066 -8.351 0.739 1.00 92.75 91 GLN A CA 1
ATOM 713 C C . GLN A 1 91 ? -3.109 -8.937 -0.218 1.00 92.75 91 GLN A C 1
ATOM 715 O O . GLN A 1 91 ? -3.457 -10.101 -0.069 1.00 92.75 91 GLN A O 1
ATOM 720 N N . GLU A 1 92 ? -3.597 -8.151 -1.183 1.00 92.94 92 GLU A N 1
ATOM 721 C CA . GLU A 1 92 ? -4.635 -8.563 -2.140 1.00 92.94 92 GLU A CA 1
ATOM 722 C C . GLU A 1 92 ? -5.915 -9.086 -1.460 1.00 92.94 92 GLU A C 1
ATOM 724 O O . GLU A 1 92 ? -6.686 -9.844 -2.044 1.00 92.94 92 GLU A O 1
ATOM 729 N N . ASP A 1 93 ? -6.170 -8.637 -0.226 1.00 95.12 93 ASP A N 1
ATOM 730 C CA . ASP A 1 93 ? -7.296 -9.079 0.590 1.00 95.12 93 ASP A CA 1
ATOM 731 C C . ASP A 1 93 ? -8.227 -7.906 0.914 1.00 95.12 93 ASP A C 1
ATOM 733 O O . ASP A 1 93 ? -7.971 -7.057 1.777 1.00 95.12 93 ASP A O 1
ATOM 737 N N . VAL A 1 94 ? -9.342 -7.865 0.187 1.00 95.75 94 VAL A N 1
ATOM 738 C CA . VAL A 1 94 ? -10.395 -6.864 0.376 1.00 95.75 94 VAL A CA 1
ATOM 739 C C . VAL A 1 94 ? -11.201 -7.141 1.647 1.00 95.75 94 VAL A C 1
ATOM 741 O O . VAL A 1 94 ? -11.607 -6.195 2.319 1.00 95.75 94 VAL A O 1
ATOM 744 N N . GLN A 1 95 ? -11.408 -8.408 2.016 1.00 97.31 95 GLN A N 1
ATOM 745 C CA . GLN A 1 95 ? -12.192 -8.760 3.204 1.00 97.31 95 GLN A CA 1
ATOM 746 C C . GLN A 1 95 ? -11.453 -8.362 4.478 1.00 97.31 95 GLN A C 1
ATOM 748 O O . GLN A 1 95 ? -12.037 -7.727 5.354 1.00 97.31 95 GLN A O 1
ATOM 753 N N . ALA A 1 96 ? -10.143 -8.608 4.538 1.00 96.69 96 ALA A N 1
ATOM 754 C CA . ALA A 1 96 ? -9.306 -8.130 5.633 1.00 96.69 96 ALA A CA 1
ATOM 755 C C . ALA A 1 96 ? -9.354 -6.601 5.772 1.00 96.69 96 ALA A C 1
ATOM 757 O O . ALA A 1 96 ? -9.339 -6.080 6.889 1.00 96.69 96 ALA A O 1
ATOM 758 N N . ALA A 1 97 ? -9.420 -5.864 4.658 1.00 96.88 97 ALA A N 1
ATOM 759 C CA . ALA A 1 97 ? -9.550 -4.409 4.681 1.00 96.88 97 ALA A CA 1
ATOM 760 C C . ALA A 1 97 ? -10.910 -3.949 5.233 1.00 96.88 97 ALA A C 1
ATOM 762 O O . ALA A 1 97 ? -10.950 -3.013 6.034 1.00 96.88 97 ALA A O 1
ATOM 763 N N . VAL A 1 98 ? -12.002 -4.623 4.855 1.00 97.81 98 VAL A N 1
ATOM 764 C CA . VAL A 1 98 ? -13.352 -4.357 5.381 1.00 97.81 98 VAL A CA 1
ATOM 765 C C . VAL A 1 98 ? -13.404 -4.629 6.883 1.00 97.81 98 VAL A C 1
ATOM 767 O O . VAL A 1 98 ? -13.762 -3.735 7.646 1.00 97.81 98 VAL A O 1
ATOM 770 N N . SER A 1 99 ? -12.963 -5.808 7.331 1.00 98.00 99 SER A N 1
ATOM 771 C CA . SER A 1 99 ? -12.957 -6.160 8.758 1.00 98.00 99 SER A CA 1
ATOM 772 C C . SER A 1 99 ? -12.087 -5.215 9.591 1.00 98.00 99 SER A C 1
ATOM 774 O O . SER A 1 99 ? -12.450 -4.8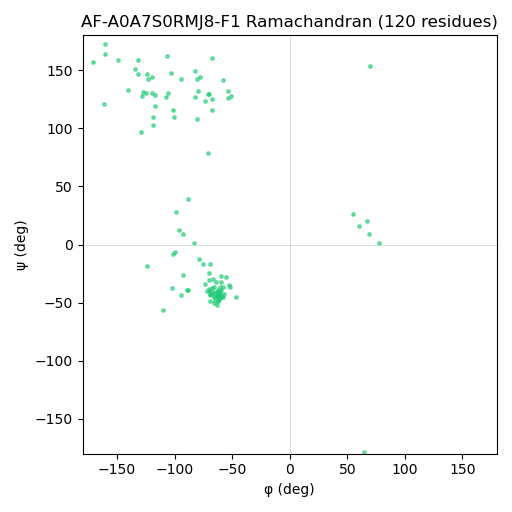68 10.714 1.00 98.00 99 SER A O 1
ATOM 776 N N . PHE A 1 100 ? -10.956 -4.758 9.044 1.00 97.56 100 PHE A N 1
ATOM 777 C CA . PHE A 1 100 ? -10.121 -3.745 9.687 1.00 97.56 100 PHE A CA 1
ATOM 778 C C . PHE A 1 100 ? -10.869 -2.415 9.861 1.00 97.56 100 PHE A C 1
ATOM 780 O O . PHE A 1 100 ? -10.896 -1.873 10.965 1.00 97.56 100 PHE A O 1
ATOM 787 N N . ALA A 1 101 ? -11.517 -1.912 8.806 1.00 96.75 101 ALA A N 1
ATOM 788 C CA . ALA A 1 101 ? -12.277 -0.666 8.872 1.00 96.75 101 ALA A CA 1
ATOM 789 C C . ALA A 1 101 ? -13.457 -0.758 9.856 1.00 96.75 101 ALA A C 1
ATOM 791 O O . ALA A 1 101 ? -13.661 0.150 10.659 1.00 96.75 101 ALA A O 1
ATOM 792 N N . GLU A 1 102 ? -14.201 -1.867 9.850 1.00 97.44 102 GLU A N 1
ATOM 793 C CA . GLU A 1 102 ? -15.279 -2.114 10.815 1.00 97.44 102 GLU A CA 1
ATOM 794 C C . GLU A 1 102 ? -14.767 -2.148 12.260 1.00 97.44 102 GLU A C 1
ATOM 796 O O . GLU A 1 102 ? -15.418 -1.612 13.160 1.00 97.44 102 GLU A O 1
ATOM 801 N N . GLY A 1 103 ? -13.596 -2.749 12.489 1.00 97.44 103 GLY A N 1
ATOM 802 C CA . GLY A 1 103 ? -12.937 -2.770 13.793 1.00 97.44 103 GLY A CA 1
ATOM 803 C C . GLY A 1 103 ? -12.613 -1.366 14.304 1.00 97.44 103 GLY A C 1
ATOM 804 O O . GLY A 1 103 ? -12.941 -1.035 15.444 1.00 97.44 103 GLY A O 1
ATOM 805 N N . GLU A 1 104 ? -12.050 -0.514 13.448 1.00 96.38 104 GLU A N 1
ATOM 806 C CA . GLU A 1 104 ? -11.724 0.876 13.790 1.00 96.38 104 GLU A CA 1
ATOM 807 C C . GLU A 1 104 ? -12.979 1.730 14.027 1.00 96.38 104 GLU A C 1
ATOM 809 O O . GLU A 1 104 ? -13.025 2.518 14.973 1.00 96.38 104 GLU A O 1
ATOM 814 N N . ILE A 1 105 ? -14.048 1.515 13.253 1.00 96.06 105 ILE A N 1
ATOM 815 C CA . ILE A 1 105 ? -15.348 2.162 13.491 1.00 96.06 105 ILE A CA 1
ATOM 816 C C . ILE A 1 105 ? -15.913 1.748 14.855 1.00 96.06 105 ILE A C 1
ATOM 818 O O . ILE A 1 105 ? -16.354 2.599 15.627 1.00 96.06 105 ILE A O 1
ATOM 822 N N . ARG A 1 106 ? -15.875 0.455 15.201 1.00 97.44 106 ARG A N 1
ATOM 823 C CA . ARG A 1 106 ? -16.316 -0.026 16.523 1.00 97.44 106 ARG A CA 1
ATOM 824 C C . ARG A 1 106 ? -15.473 0.566 17.648 1.00 97.44 106 ARG A C 1
ATOM 826 O O . ARG A 1 106 ? -16.026 0.938 18.680 1.00 97.44 106 ARG A O 1
ATOM 833 N N . ARG A 1 107 ? -14.154 0.669 17.459 1.00 96.75 107 ARG A N 1
ATOM 834 C CA . ARG A 1 107 ? -13.234 1.286 18.423 1.00 96.75 107 ARG A CA 1
ATOM 835 C C . ARG A 1 107 ? -13.632 2.735 18.711 1.00 96.75 107 ARG A C 1
ATOM 837 O O . ARG A 1 107 ? -13.732 3.106 19.879 1.00 96.75 107 ARG A O 1
ATOM 844 N N . LEU A 1 108 ? -13.944 3.499 17.664 1.00 95.88 108 LE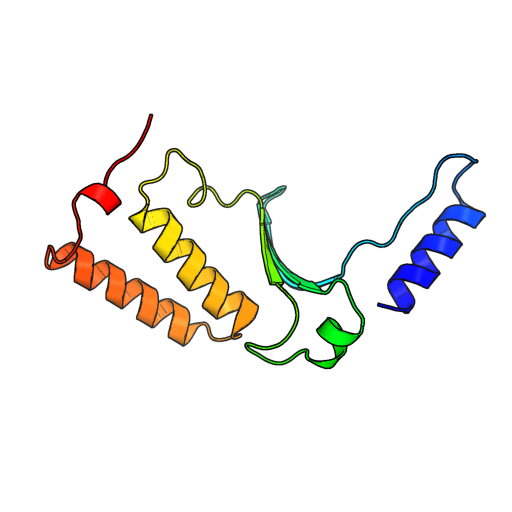U A N 1
ATOM 845 C CA . LEU A 1 108 ? -14.435 4.873 17.762 1.00 95.88 108 LEU A CA 1
ATOM 846 C C . LEU A 1 108 ? -15.780 4.965 18.495 1.00 95.88 108 LEU A C 1
ATOM 848 O O . LEU A 1 108 ? -15.909 5.754 19.426 1.00 95.88 108 LEU A O 1
ATOM 852 N N . LEU A 1 109 ? -16.762 4.135 18.129 1.00 96.88 109 LEU A N 1
ATOM 853 C CA . LEU A 1 109 ? -18.096 4.149 18.750 1.00 96.88 109 LEU A CA 1
ATOM 854 C C . LEU A 1 109 ? -18.073 3.771 20.237 1.00 96.88 109 LEU A C 1
ATOM 856 O O . LEU A 1 109 ? -18.880 4.270 21.014 1.00 96.88 109 LEU A O 1
ATOM 860 N N . LEU A 1 110 ? -17.146 2.900 20.637 1.00 97.25 110 LEU A N 1
ATOM 861 C CA . LEU A 1 110 ? -16.955 2.499 22.031 1.00 97.25 110 LEU A CA 1
ATOM 862 C C . LEU A 1 110 ? -16.082 3.481 22.830 1.00 97.25 110 LEU A C 1
ATOM 864 O O . LEU A 1 110 ? -15.791 3.206 23.992 1.00 97.25 110 LEU A O 1
ATOM 868 N N . GLY A 1 111 ? -15.622 4.580 22.221 1.00 95.50 111 GLY A N 1
ATOM 869 C CA . GLY A 1 111 ? -14.745 5.557 22.869 1.00 95.50 111 GLY A CA 1
ATOM 870 C C . GLY A 1 111 ? -13.347 5.021 23.196 1.00 95.50 111 GLY A C 1
ATOM 871 O O . GLY A 1 111 ? -12.663 5.578 24.045 1.00 95.50 111 GLY A O 1
ATOM 872 N N . LYS A 1 112 ? -12.902 3.941 22.540 1.00 95.81 112 LYS A N 1
ATOM 873 C CA . LYS A 1 112 ? -11.581 3.316 22.741 1.00 95.81 112 LYS A CA 1
ATOM 874 C C . LYS A 1 112 ? -10.508 3.946 21.839 1.00 95.81 112 LYS A C 1
ATOM 876 O O . LYS A 1 112 ? -9.688 3.241 21.246 1.00 95.81 112 LYS A O 1
ATOM 881 N N . VAL A 1 113 ? -10.566 5.263 21.673 1.00 95.38 113 VAL A N 1
ATOM 882 C CA . VAL A 1 113 ? -9.649 6.045 20.833 1.00 95.38 113 VAL A CA 1
ATOM 883 C C . VAL A 1 113 ? -8.984 7.120 21.675 1.00 95.38 113 VAL A C 1
ATOM 885 O O . VAL A 1 113 ? -9.622 7.704 22.550 1.00 95.38 113 VAL A O 1
ATOM 888 N N . GLU A 1 114 ? -7.712 7.386 21.411 1.00 95.00 114 GLU A N 1
ATOM 889 C CA . GLU A 1 114 ? -6.994 8.458 22.091 1.00 95.00 114 GLU A CA 1
ATOM 890 C C . GLU A 1 114 ? -7.375 9.810 21.480 1.00 95.00 114 GLU A C 1
ATOM 892 O O . GLU A 1 114 ? -7.550 9.941 20.266 1.00 95.00 114 GLU A O 1
ATOM 897 N N . LEU A 1 115 ? -7.460 10.856 22.307 1.00 93.31 115 LEU A N 1
ATOM 898 C CA . LEU A 1 115 ? -7.806 12.202 21.827 1.00 93.31 115 LEU A CA 1
ATOM 899 C C . LEU A 1 115 ? -6.806 12.724 20.787 1.00 93.31 115 LEU A C 1
ATOM 901 O O . LEU A 1 115 ? -7.197 13.440 19.868 1.00 93.31 115 LEU A O 1
ATOM 905 N N . SER A 1 116 ? -5.533 12.336 20.894 1.00 93.44 116 SER A N 1
ATOM 906 C CA . SER A 1 116 ? -4.481 12.690 19.935 1.00 93.44 116 SER A CA 1
ATOM 907 C C . SER A 1 116 ? -4.770 12.190 18.515 1.00 93.44 116 SER A C 1
ATOM 909 O O . SER A 1 116 ? -4.350 12.828 17.551 1.00 93.44 116 SER A O 1
ATOM 911 N N . GLU A 1 117 ? -5.530 11.102 18.362 1.00 92.94 117 GLU A N 1
ATOM 912 C CA . GLU A 1 117 ? -5.919 10.553 17.059 1.00 92.94 117 GLU A CA 1
ATOM 913 C C . GLU A 1 117 ? -7.017 11.376 16.368 1.00 92.94 117 GLU A C 1
ATOM 915 O O . GLU A 1 117 ? -7.235 11.231 15.162 1.00 92.94 117 GLU A O 1
ATOM 920 N N . LEU A 1 118 ? -7.706 12.232 17.128 1.00 92.81 118 LEU A N 1
ATOM 921 C CA . LEU A 1 118 ? -8.827 13.060 16.682 1.00 92.81 118 LEU A CA 1
ATOM 922 C C . LEU A 1 118 ? -8.422 14.515 16.410 1.00 92.81 118 LEU A C 1
ATOM 924 O O . LEU A 1 118 ? -9.222 15.286 15.882 1.00 92.81 118 LEU A O 1
ATOM 928 N N . VAL A 1 119 ? -7.192 14.903 16.760 1.00 91.88 119 VAL A N 1
ATOM 929 C CA . VAL A 1 119 ? -6.705 16.272 16.569 1.00 91.88 119 VAL A CA 1
ATOM 930 C C . VAL A 1 119 ? -6.564 16.572 15.079 1.00 91.88 119 VAL A C 1
ATOM 932 O O . VAL A 1 119 ? -5.854 15.878 14.355 1.00 91.88 119 VAL A O 1
ATOM 935 N N . MET A 1 120 ? -7.207 17.648 14.629 1.00 88.56 120 MET A N 1
ATOM 936 C CA . MET A 1 120 ? -7.026 18.209 13.292 1.00 88.56 120 MET A CA 1
ATOM 937 C C . MET A 1 120 ? -6.205 19.492 13.397 1.00 88.56 120 MET A C 1
ATOM 939 O O . MET A 1 120 ? -6.521 20.364 14.205 1.00 88.56 120 MET A O 1
ATOM 943 N N . THR A 1 121 ? -5.161 19.617 12.580 1.00 81.00 121 THR A N 1
ATOM 944 C CA . THR A 1 121 ? -4.393 20.859 12.448 1.00 81.00 121 THR A CA 1
ATOM 945 C C . THR A 1 121 ? -4.843 21.578 11.176 1.00 81.00 121 THR A C 1
ATOM 947 O O . THR A 1 121 ? -4.663 21.083 10.061 1.00 81.00 121 THR A O 1
ATOM 950 N N . GLY A 1 122 ? -5.537 22.703 11.369 1.00 69.44 122 GLY A N 1
ATOM 951 C CA . GLY A 1 122 ? -6.038 23.588 10.313 1.00 69.44 122 GLY A CA 1
ATOM 952 C C . GLY A 1 122 ? -5.038 24.668 9.950 1.00 69.44 122 GLY A C 1
ATOM 953 O O . GLY A 1 122 ? -4.377 25.173 10.884 1.00 69.44 122 GLY A O 1
#

Secondary structure (DSSP, 8-state):
-HHHHHHHHHHHHHHPPTT-------EEEEEEEEETTEEEEEEE-SHHHHHT-BTTBSSEEEEES-GGGSTTS-HHHHHHHHHHHHHHHHS--HHHHHHHHHHHHHHHHTT-S-GGGG----

pLDDT: mean 90.59, std 6.33, range [65.81, 98.0]

Organism: NCBI:txid1034604

InterPro domains:
  IPR006134 DNA-directed DNA polymerase, family B, multifunctional domain [PF00136] (2-121)
  IPR023211 DNA polymerase, palm domain superfamily [G3DSA:3.90.1600.10] (1-51)
  IPR042087 DNA polymerase family B, thumb domain [G3DSA:1.10.132.60] (65-122)
  IPR043502 DNA/RNA polymerase superfamily [SSF56672] (4-121)
  IPR050240 DNA polymerase type-B [PTHR10322] (2-121)

Nearest PDB structures (foldseek):
  3iay-assembly1_A  TM=8.719E-01  e=6.744E-07  Saccharomyces cerevisiae
  8t3x-assembly1_A  TM=8.928E-01  e=1.219E-02  Thermococcus kodakarensis
  7tqw-assembly1_A  TM=8.939E-01  e=1.478E-02  Thermococcus kodakarensis
  5h12-assembly1_A  TM=6.839E-01  e=1.386E-02  Pyrococcus
  7b07-assembly1_A  TM=6.873E-01  e=1.791E-02  Thermococcus gorgonarius

Sequence (122 aa):
VALGQKLSALVSERWFRVPMRLQYERVYRPFLLLHVNRYAGKAMETESDAARDAPGQGGSLLIKGIRAIWRQSAPIVANVLQGAVQRIVMQEDVQAAVSFAEGEIRRLLLGKVELSELVMTG

Foldseek 3Di:
DVVQQVVQQVCCVPPHDPPDGRDDAWDWPPKADDDVQWIKGFTAGDVVQVVQPDAQGGGDIDTTDPPCCDLQHQQLSNCLVVQLSCCCHRRVDNPVNVVSNVVSVVCVVVVVDDVSSGDGDD

Solvent-accessible surface area (backbone atoms only — not comparable to full-atom values): 6766 Å² total; per-residue (Å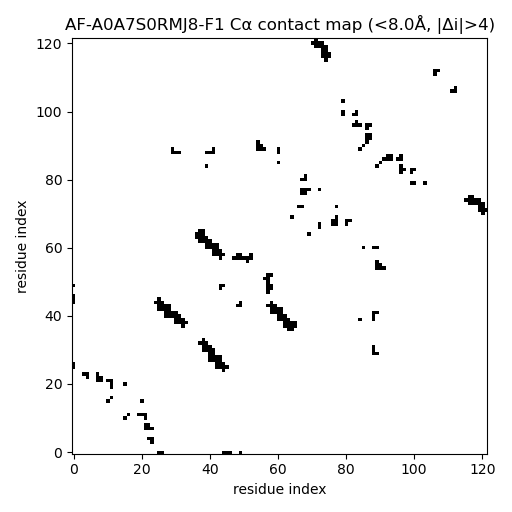²): 106,72,66,52,48,53,48,20,51,55,49,21,72,74,75,43,59,89,90,53,69,57,77,65,72,69,47,64,62,50,68,46,79,79,49,93,74,19,36,38,25,18,37,24,73,49,65,69,24,57,74,36,72,47,70,73,37,53,53,44,87,44,76,39,67,55,70,49,72,37,77,60,37,26,50,50,54,24,51,51,50,51,55,28,49,44,28,38,42,42,46,69,30,61,65,63,20,50,54,49,51,54,49,53,52,51,33,54,77,71,63,72,60,61,71,77,37,64,50,59,57,128